Protein AF-A0A7S8C660-F1 (afdb_monomer_lite)

Radius of gyration: 13.55 Å; chains: 1; bounding box: 31×29×29 Å

Sequence (67 aa):
MADLGKDRLGSAGDDFYEALLAAHKGLSFQESAALNARLVLILANLVGDPDTLKAALDAARETGRRD

Secondary structure (DSSP, 8-state):
---SSS-S-TTHHHHHHHHHHHHHTT--HHHHHHHHHHHHHHHHHHH--HHHHHHHHHHHHHHTT--

Organism: NCBI:txid2593653

Foldseek 3Di:
DDPLVDDPCVVPVVVVVVVLVVVCPPDDPVVNVVVVVVVLVVVCVVVVDPVVVVVNVVVVVVVVVVD

InterPro domains:
  IPR021233 Protein of unknown function DUF2783 [PF10932] (13-62)

Structure (mmCIF, N/CA/C/O backbone):
data_AF-A0A7S8C660-F1
#
_entry.id   AF-A0A7S8C660-F1
#
loop_
_atom_site.group_PDB
_atom_site.id
_atom_site.type_symbol
_atom_site.label_atom_id
_atom_site.label_alt_id
_atom_site.label_comp_id
_atom_site.label_asym_id
_atom_site.label_entity_id
_atom_site.label_seq_id
_atom_site.pdbx_PDB_ins_code
_atom_site.Cartn_x
_atom_site.Cartn_y
_atom_site.Cartn_z
_atom_site.occupancy
_atom_site.B_iso_or_equiv
_atom_site.auth_seq_id
_atom_site.auth_comp_id
_atom_site.auth_asym_id
_atom_site.auth_atom_id
_atom_site.pdbx_PDB_model_num
ATOM 1 N N . MET A 1 1 ? 15.322 4.453 -14.163 1.00 52.22 1 MET A N 1
ATOM 2 C CA . MET A 1 1 ? 14.487 4.310 -12.951 1.00 52.22 1 MET A CA 1
ATOM 3 C C . MET A 1 1 ? 13.055 4.581 -13.359 1.00 52.22 1 MET A C 1
ATOM 5 O O . MET A 1 1 ? 12.842 5.546 -14.083 1.00 52.22 1 MET A O 1
ATOM 9 N N . ALA A 1 2 ? 12.118 3.696 -13.017 1.00 58.03 2 ALA A N 1
ATOM 10 C CA . ALA A 1 2 ? 10.715 3.879 -13.376 1.00 58.03 2 ALA A CA 1
ATOM 11 C C . ALA A 1 2 ? 10.209 5.217 -12.819 1.00 58.03 2 ALA A C 1
ATOM 13 O O . ALA A 1 2 ? 10.505 5.560 -11.678 1.00 58.03 2 ALA A O 1
ATOM 14 N N . ASP A 1 3 ? 9.469 5.972 -13.627 1.00 73.31 3 ASP A N 1
ATOM 15 C CA . ASP A 1 3 ? 8.747 7.150 -13.156 1.00 73.31 3 ASP A CA 1
ATOM 16 C C . ASP A 1 3 ? 7.591 6.660 -12.270 1.00 73.31 3 ASP A C 1
ATOM 18 O O . ASP A 1 3 ? 6.547 6.215 -12.763 1.00 73.31 3 ASP A O 1
ATOM 22 N N . LEU A 1 4 ? 7.871 6.574 -10.967 1.00 72.94 4 LEU A N 1
ATOM 23 C CA . LEU A 1 4 ? 6.967 6.062 -9.934 1.00 72.94 4 LEU A CA 1
ATOM 24 C C . LEU A 1 4 ? 5.991 7.136 -9.431 1.00 72.94 4 LEU A C 1
ATOM 26 O O . LEU A 1 4 ? 5.018 6.788 -8.773 1.00 72.94 4 LEU A O 1
ATOM 30 N N . GLY A 1 5 ? 6.236 8.415 -9.743 1.00 66.12 5 GLY A N 1
ATOM 31 C CA . GLY A 1 5 ? 5.349 9.532 -9.399 1.00 66.12 5 GLY A CA 1
ATOM 32 C C . GLY A 1 5 ? 4.319 9.858 -10.481 1.00 66.12 5 GLY A C 1
ATOM 33 O O . GLY A 1 5 ? 3.390 10.623 -10.239 1.00 66.12 5 GLY A O 1
ATOM 34 N N . LYS A 1 6 ? 4.469 9.286 -11.678 1.00 77.12 6 LYS A N 1
ATOM 35 C CA . LYS A 1 6 ? 3.519 9.458 -12.773 1.00 77.12 6 LYS A CA 1
ATOM 36 C C . LYS A 1 6 ? 2.219 8.716 -12.498 1.00 77.12 6 LYS A C 1
ATOM 38 O O . LYS A 1 6 ? 2.231 7.506 -12.278 1.00 77.12 6 LYS A O 1
ATOM 43 N N . ASP A 1 7 ? 1.107 9.435 -12.613 1.00 79.81 7 ASP A N 1
ATOM 44 C CA . ASP A 1 7 ? -0.223 8.836 -12.638 1.00 79.81 7 ASP A CA 1
ATOM 45 C C . ASP A 1 7 ? -0.335 7.846 -13.809 1.00 79.81 7 ASP A C 1
ATOM 47 O O . ASP A 1 7 ? -0.112 8.184 -14.977 1.00 79.81 7 ASP A O 1
ATOM 51 N N . ARG A 1 8 ? -0.634 6.591 -13.471 1.00 85.75 8 ARG A N 1
ATOM 52 C CA . ARG A 1 8 ? -0.865 5.500 -14.427 1.00 85.75 8 ARG A CA 1
ATOM 53 C C . ARG A 1 8 ? -2.315 5.035 -14.444 1.00 85.75 8 ARG A C 1
ATOM 55 O O . ARG A 1 8 ? -2.654 4.214 -15.290 1.00 85.75 8 ARG A O 1
ATOM 62 N N . LEU A 1 9 ? -3.130 5.507 -13.506 1.00 85.81 9 LEU A N 1
ATOM 63 C CA . LEU A 1 9 ? -4.513 5.081 -13.353 1.00 85.81 9 LEU A CA 1
ATOM 64 C C . LEU A 1 9 ? -5.467 6.028 -14.084 1.00 85.81 9 LEU A C 1
ATOM 66 O O . LEU A 1 9 ? -6.493 5.568 -14.582 1.00 85.81 9 LEU A O 1
ATOM 70 N N . GLY A 1 10 ? -5.126 7.314 -14.217 1.00 87.19 10 GLY A N 1
ATOM 71 C CA . GLY A 1 10 ? -6.019 8.291 -14.836 1.00 87.19 10 GLY A CA 1
ATOM 72 C C . GLY A 1 10 ? -7.390 8.265 -14.156 1.00 87.19 10 GLY A C 1
ATOM 73 O O . GLY A 1 10 ? -7.478 8.223 -12.932 1.00 87.19 10 GLY A O 1
ATOM 74 N N . SER A 1 11 ? -8.468 8.184 -14.942 1.00 86.00 11 SER A N 1
ATOM 75 C CA . SER A 1 11 ? -9.838 8.097 -14.409 1.00 86.00 11 SER A CA 1
ATOM 76 C C . SER A 1 11 ? -10.109 6.843 -13.569 1.00 86.00 11 SER A C 1
ATOM 78 O O . SER A 1 11 ? -10.958 6.879 -12.691 1.00 86.00 11 SER A O 1
ATOM 80 N N . ALA A 1 12 ? -9.380 5.742 -13.789 1.00 91.06 12 ALA A N 1
ATOM 81 C CA . ALA A 1 12 ? -9.516 4.543 -12.957 1.00 91.06 12 ALA A CA 1
ATOM 82 C C . ALA A 1 12 ? -8.934 4.745 -11.542 1.00 91.06 12 ALA A C 1
ATOM 84 O O . ALA A 1 12 ? -9.134 3.909 -10.660 1.00 91.06 12 ALA A O 1
ATOM 85 N N . GLY A 1 13 ? -8.189 5.836 -11.327 1.00 90.25 13 GLY A N 1
ATOM 86 C CA . GLY A 1 13 ? -7.670 6.220 -10.018 1.00 90.25 13 GLY A CA 1
ATOM 87 C C . GLY A 1 13 ? -8.794 6.559 -9.047 1.00 90.25 13 GLY A C 1
ATOM 88 O O . GLY A 1 13 ? -8.754 6.111 -7.901 1.00 90.25 13 GLY A O 1
ATOM 89 N N . ASP A 1 14 ? -9.818 7.263 -9.533 1.00 90.94 14 ASP A N 1
ATOM 90 C CA . ASP A 1 14 ? -10.992 7.631 -8.742 1.00 90.94 14 ASP A CA 1
ATOM 91 C C . ASP A 1 14 ? -11.788 6.380 -8.346 1.00 90.94 14 ASP A C 1
ATOM 93 O O . ASP A 1 14 ? -12.048 6.171 -7.161 1.00 90.94 14 ASP A O 1
ATOM 97 N N . ASP A 1 15 ? -12.051 5.476 -9.298 1.00 94.81 15 ASP A N 1
ATOM 98 C CA . ASP A 1 15 ? -12.747 4.206 -9.041 1.00 94.81 15 ASP A CA 1
ATOM 99 C C . ASP A 1 15 ? -12.026 3.355 -7.977 1.00 94.81 15 ASP A C 1
ATOM 101 O O . ASP A 1 15 ? -12.644 2.783 -7.072 1.00 94.81 15 ASP A O 1
ATOM 105 N N . PHE A 1 16 ? -10.692 3.271 -8.057 1.00 94.69 16 PHE A N 1
ATOM 106 C CA . PHE A 1 16 ? -9.903 2.548 -7.061 1.00 94.69 16 PHE A CA 1
ATOM 107 C C . PHE A 1 16 ? -9.925 3.246 -5.696 1.00 94.69 16 PHE A C 1
ATOM 109 O O . PHE A 1 16 ? -10.026 2.572 -4.667 1.00 94.69 16 PHE A O 1
ATOM 116 N N . TYR A 1 17 ? -9.845 4.578 -5.667 1.00 92.75 17 TYR A N 1
ATOM 117 C CA . TYR A 1 17 ? -9.908 5.345 -4.426 1.00 92.75 17 TYR A CA 1
ATOM 118 C C . TYR A 1 17 ? -11.263 5.176 -3.727 1.00 92.75 17 TYR A C 1
ATOM 120 O O . TYR A 1 17 ? -11.304 4.948 -2.516 1.00 92.75 17 TYR A O 1
ATOM 128 N N . GLU A 1 18 ? -12.365 5.186 -4.477 1.00 96.56 18 GLU A N 1
ATOM 129 C CA . GLU A 1 18 ? -13.699 4.897 -3.946 1.00 96.56 18 GLU A CA 1
ATOM 130 C C . GLU A 1 18 ? -13.790 3.485 -3.357 1.00 96.56 18 GLU A C 1
ATOM 132 O O . GLU A 1 18 ? -14.275 3.308 -2.233 1.00 96.56 18 GLU A O 1
ATOM 137 N N . ALA A 1 19 ? -13.274 2.478 -4.070 1.00 97.56 19 ALA A N 1
ATOM 138 C CA . ALA A 1 19 ? -13.229 1.103 -3.580 1.00 97.56 19 ALA A CA 1
ATOM 139 C C . ALA A 1 19 ? -12.385 0.975 -2.299 1.00 97.56 19 ALA A C 1
ATOM 141 O O . ALA A 1 19 ? -12.774 0.272 -1.361 1.00 97.56 19 ALA A O 1
ATOM 142 N N . LEU A 1 20 ? -11.259 1.691 -2.225 1.00 97.25 20 LEU A N 1
ATOM 143 C CA . LEU A 1 20 ? -10.405 1.733 -1.042 1.00 97.25 20 LEU A CA 1
ATOM 144 C C . LEU A 1 20 ? -11.135 2.372 0.147 1.00 97.25 20 LEU A C 1
ATOM 146 O O . LEU A 1 20 ? -11.149 1.793 1.231 1.00 97.25 20 LEU A O 1
ATOM 150 N N . LEU A 1 21 ? -11.793 3.519 -0.045 1.00 97.25 21 LEU A N 1
ATOM 151 C CA . LEU A 1 21 ? -12.596 4.167 0.997 1.00 97.25 21 LEU A CA 1
ATOM 152 C C . LEU A 1 21 ? -13.732 3.266 1.490 1.00 97.25 21 LEU A C 1
ATOM 154 O O . LEU A 1 21 ? -13.979 3.176 2.695 1.00 97.25 21 LEU A O 1
ATOM 158 N N . ALA A 1 22 ? -14.413 2.576 0.575 1.00 98.25 22 ALA A N 1
ATOM 159 C CA . ALA A 1 22 ? -15.461 1.628 0.924 1.00 98.25 22 ALA A CA 1
ATOM 160 C C . ALA A 1 22 ? -14.922 0.476 1.786 1.00 98.25 22 ALA A C 1
ATOM 162 O O . ALA A 1 22 ? -15.574 0.101 2.760 1.00 98.25 22 ALA A O 1
ATOM 163 N N . ALA A 1 23 ? -13.719 -0.025 1.492 1.00 98.31 23 ALA A N 1
ATOM 164 C CA . ALA A 1 23 ? -13.072 -1.082 2.269 1.00 98.31 23 ALA A CA 1
ATOM 165 C C . ALA A 1 23 ? -12.721 -0.661 3.712 1.00 98.31 23 ALA A C 1
ATOM 167 O O . ALA A 1 23 ? -12.586 -1.519 4.582 1.00 98.31 23 ALA A O 1
ATOM 168 N N . HIS A 1 24 ? -12.603 0.645 3.983 1.00 98.50 24 HIS A N 1
ATOM 169 C CA . HIS A 1 24 ? -12.340 1.191 5.321 1.00 98.50 24 HIS A CA 1
ATOM 170 C C . HIS A 1 24 ? -13.605 1.495 6.139 1.00 98.50 24 HIS A C 1
ATOM 172 O O . HIS A 1 24 ? -13.506 1.741 7.343 1.00 98.50 24 HIS A O 1
ATOM 178 N N . LYS A 1 25 ? -14.801 1.491 5.533 1.00 98.00 25 LYS A N 1
ATOM 179 C CA . LYS A 1 25 ? -16.046 1.834 6.243 1.00 98.00 25 LYS A CA 1
ATOM 180 C C . LYS A 1 25 ? -16.298 0.888 7.419 1.00 98.00 25 LYS A C 1
ATOM 182 O O . LYS A 1 25 ? -16.367 -0.324 7.256 1.00 98.00 25 LYS A O 1
ATOM 187 N N . GLY A 1 26 ? -16.508 1.474 8.599 1.00 97.94 26 GLY A N 1
ATOM 188 C CA . GLY A 1 26 ? -16.820 0.742 9.830 1.00 97.94 26 GLY A CA 1
ATOM 189 C C . GLY A 1 26 ? -15.606 0.158 10.557 1.00 97.94 26 GLY A C 1
ATOM 190 O O . GLY A 1 26 ? -15.789 -0.418 11.625 1.00 97.94 26 GLY A O 1
ATOM 191 N N . LEU A 1 27 ? -14.390 0.327 10.024 1.00 98.62 27 LEU A N 1
ATOM 192 C CA . LEU A 1 27 ? -13.162 -0.084 10.700 1.00 98.62 27 LEU A CA 1
ATOM 193 C C . LEU A 1 27 ? -12.715 0.966 11.720 1.00 98.62 27 LEU A C 1
ATOM 195 O O . LEU A 1 27 ? -12.787 2.173 11.480 1.00 98.62 27 LEU A O 1
ATOM 199 N N . SER A 1 28 ? -12.180 0.504 12.846 1.00 98.56 28 SER A N 1
ATOM 200 C CA . SER A 1 28 ? -11.384 1.342 13.739 1.00 98.56 28 SER A CA 1
ATOM 201 C C . SER A 1 28 ? -10.083 1.790 13.063 1.00 98.56 28 SER A C 1
ATOM 203 O O . SER A 1 28 ? -9.635 1.223 12.064 1.00 98.56 28 SER A O 1
ATOM 205 N N . PHE A 1 29 ? -9.409 2.775 13.658 1.00 97.75 29 PHE A N 1
ATOM 206 C CA . PHE A 1 29 ? -8.099 3.229 13.184 1.00 97.75 29 PHE A CA 1
ATOM 207 C C . PHE A 1 29 ? -7.074 2.084 13.087 1.00 97.75 29 PHE A C 1
ATOM 209 O O . PHE A 1 29 ? -6.321 1.988 12.120 1.00 97.75 29 PHE A O 1
ATOM 216 N N . GLN A 1 30 ? -7.065 1.188 14.076 1.00 98.44 30 GLN A N 1
ATOM 217 C CA . GLN A 1 30 ? -6.131 0.062 14.129 1.00 98.44 30 GLN A CA 1
ATOM 218 C C . GLN A 1 30 ? -6.428 -0.967 13.032 1.00 98.44 30 GLN A C 1
ATOM 220 O O . GLN A 1 30 ? -5.510 -1.453 12.371 1.00 98.44 30 GLN A O 1
ATOM 225 N N . GLU A 1 31 ? -7.704 -1.267 12.793 1.00 98.56 31 GLU A N 1
ATOM 226 C CA . GLU A 1 31 ? -8.128 -2.181 11.728 1.00 98.56 31 GLU A CA 1
ATOM 227 C C . GLU A 1 31 ? -7.866 -1.596 10.337 1.00 98.56 31 GLU A C 1
ATOM 229 O O . GLU A 1 31 ? -7.399 -2.313 9.451 1.00 98.56 31 GLU A O 1
ATOM 234 N N . SER A 1 32 ? -8.093 -0.293 10.162 1.00 98.56 32 SER A N 1
ATOM 235 C CA . SER A 1 32 ? -7.762 0.456 8.947 1.00 98.56 32 SER A CA 1
ATOM 236 C C . SER A 1 32 ? -6.256 0.404 8.652 1.00 98.56 32 SER A C 1
ATOM 238 O O . SER A 1 32 ? -5.843 0.043 7.546 1.00 98.56 32 SER A O 1
ATOM 240 N N . ALA A 1 33 ? -5.409 0.640 9.659 1.00 98.31 33 ALA A N 1
ATOM 241 C CA . ALA A 1 33 ? -3.960 0.504 9.522 1.00 98.31 33 ALA A CA 1
ATOM 242 C C . ALA A 1 33 ? -3.547 -0.934 9.152 1.00 98.31 33 ALA A C 1
ATOM 244 O O . ALA A 1 33 ? -2.722 -1.137 8.257 1.00 98.31 33 ALA A O 1
ATOM 245 N N . ALA A 1 34 ? -4.162 -1.943 9.779 1.00 98.50 34 ALA A N 1
ATOM 246 C CA . ALA A 1 34 ? -3.918 -3.349 9.462 1.00 98.50 34 ALA A CA 1
ATOM 247 C C . ALA A 1 34 ? -4.400 -3.739 8.051 1.00 98.50 34 ALA A C 1
ATOM 249 O O . ALA A 1 34 ? -3.793 -4.594 7.402 1.00 98.50 34 ALA A O 1
ATOM 250 N N . LEU A 1 35 ? -5.490 -3.145 7.552 1.00 98.62 35 LEU A N 1
ATOM 251 C CA . LEU A 1 35 ? -5.939 -3.300 6.165 1.00 98.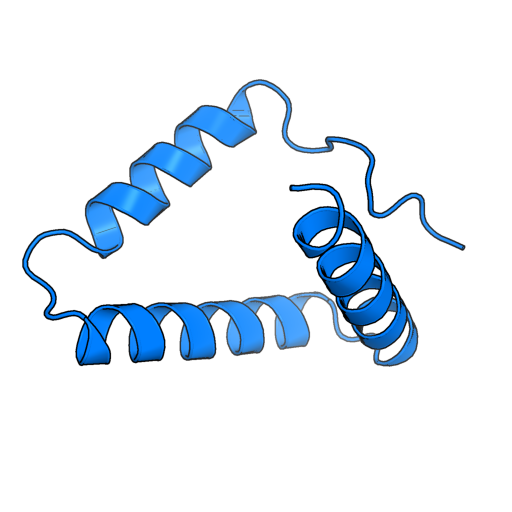62 35 LEU A CA 1
ATOM 252 C C . LEU A 1 35 ? -4.898 -2.737 5.198 1.00 98.62 35 LEU A C 1
ATOM 254 O O . LEU A 1 35 ? -4.462 -3.458 4.301 1.00 98.62 35 LEU A O 1
ATOM 258 N N . ASN A 1 36 ? -4.441 -1.505 5.419 1.00 98.00 36 ASN A N 1
ATOM 259 C CA . ASN A 1 36 ? -3.438 -0.871 4.563 1.00 98.00 36 ASN A CA 1
ATOM 260 C C . ASN A 1 36 ? -2.127 -1.669 4.527 1.00 98.00 36 ASN A C 1
ATOM 262 O O . ASN A 1 36 ? -1.590 -1.907 3.448 1.00 98.00 36 ASN A O 1
ATOM 266 N N . ALA A 1 37 ? -1.643 -2.155 5.675 1.00 98.06 37 ALA A N 1
ATOM 267 C CA . ALA A 1 37 ? -0.437 -2.982 5.730 1.00 98.06 37 ALA A CA 1
ATOM 268 C C . ALA A 1 37 ? -0.574 -4.268 4.892 1.00 98.06 37 ALA A C 1
ATOM 270 O O . ALA A 1 37 ? 0.324 -4.609 4.121 1.00 98.06 37 ALA A O 1
ATOM 271 N N . ARG A 1 38 ? -1.718 -4.961 4.992 1.00 98.44 38 ARG A N 1
ATOM 272 C CA . ARG A 1 38 ? -2.005 -6.154 4.176 1.00 98.44 38 ARG A CA 1
ATOM 273 C C . ARG A 1 38 ? -2.077 -5.823 2.688 1.00 98.44 38 ARG A C 1
ATOM 275 O O . ARG A 1 38 ? -1.496 -6.551 1.889 1.00 98.44 38 ARG A O 1
ATOM 282 N N . LEU A 1 39 ? -2.744 -4.729 2.321 1.00 98.38 39 LEU A N 1
ATOM 283 C CA . LEU A 1 39 ? -2.843 -4.287 0.930 1.00 98.38 39 LEU A CA 1
ATOM 284 C C . LEU A 1 39 ? -1.459 -3.991 0.337 1.00 98.38 39 LEU A C 1
ATOM 286 O O . LEU A 1 39 ? -1.151 -4.478 -0.747 1.00 98.38 39 LEU A O 1
ATOM 290 N N . VAL A 1 40 ? -0.598 -3.273 1.067 1.00 96.88 40 VAL A N 1
ATOM 291 C CA . VAL A 1 40 ? 0.785 -2.996 0.644 1.00 96.88 40 VAL A CA 1
ATOM 292 C C . VAL A 1 40 ? 1.561 -4.291 0.398 1.00 96.88 40 VAL A C 1
ATOM 294 O O . VAL A 1 40 ? 2.224 -4.406 -0.629 1.00 96.88 40 VAL A O 1
ATOM 297 N N . LEU A 1 41 ? 1.454 -5.288 1.284 1.00 97.62 41 LEU A N 1
ATOM 298 C CA . LEU A 1 41 ? 2.130 -6.579 1.101 1.00 97.62 41 LEU A CA 1
ATOM 299 C C . LEU A 1 41 ? 1.609 -7.350 -0.121 1.00 97.62 41 LEU A C 1
ATOM 301 O O . LEU A 1 41 ? 2.400 -7.934 -0.861 1.00 97.62 41 LEU A O 1
ATOM 305 N N . ILE A 1 42 ? 0.295 -7.338 -0.358 1.00 98.25 42 ILE A N 1
ATOM 306 C CA . ILE A 1 42 ? -0.310 -7.970 -1.540 1.00 98.25 42 ILE A CA 1
ATOM 307 C C . ILE A 1 42 ? 0.205 -7.303 -2.820 1.00 98.25 42 ILE A C 1
ATOM 309 O O . ILE A 1 42 ? 0.669 -7.995 -3.723 1.00 98.25 42 ILE A O 1
ATOM 313 N N . LEU A 1 43 ? 0.183 -5.969 -2.885 1.00 96.50 43 LEU A N 1
ATOM 314 C CA . LEU A 1 43 ? 0.689 -5.217 -4.036 1.00 96.50 43 LEU A CA 1
ATOM 315 C C . LEU A 1 43 ? 2.195 -5.431 -4.236 1.00 96.50 43 LEU A C 1
ATOM 317 O O . LEU A 1 43 ? 2.642 -5.595 -5.368 1.00 96.50 43 LEU A O 1
ATOM 321 N N . ALA A 1 44 ? 2.974 -5.503 -3.155 1.00 97.19 44 ALA A N 1
ATOM 322 C CA . ALA A 1 44 ? 4.405 -5.775 -3.229 1.00 97.19 44 ALA A CA 1
ATOM 323 C C . ALA A 1 44 ? 4.702 -7.151 -3.845 1.00 97.19 44 ALA A C 1
ATOM 325 O O . ALA A 1 44 ? 5.572 -7.268 -4.708 1.00 97.19 44 ALA A O 1
ATOM 326 N N . ASN A 1 45 ? 3.932 -8.172 -3.459 1.00 97.50 45 ASN A N 1
ATOM 327 C CA 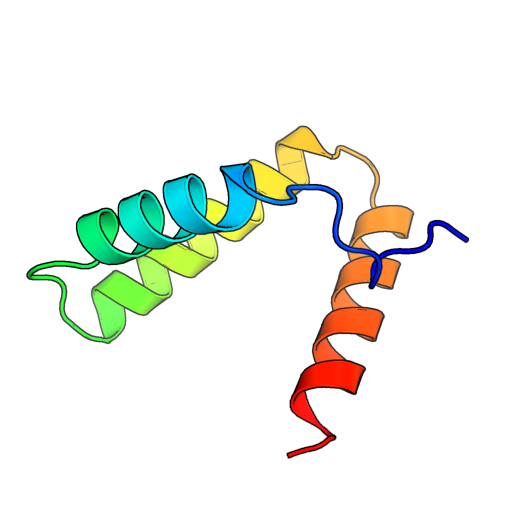. ASN A 1 45 ? 4.031 -9.505 -4.050 1.00 97.50 45 ASN A CA 1
ATOM 328 C C . ASN A 1 45 ? 3.620 -9.524 -5.529 1.00 97.50 45 ASN A C 1
ATOM 330 O O .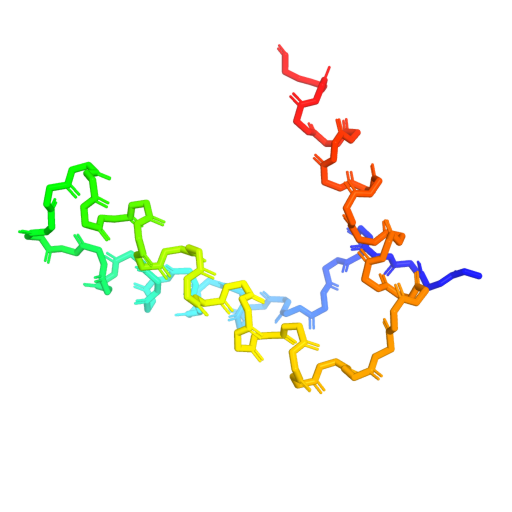 ASN A 1 45 ? 4.229 -10.252 -6.307 1.00 97.50 45 ASN A O 1
ATOM 334 N N . LEU A 1 46 ? 2.623 -8.725 -5.928 1.00 97.25 46 LEU A N 1
ATOM 335 C CA . LEU A 1 46 ? 2.230 -8.587 -7.337 1.00 97.25 46 LEU A CA 1
ATOM 336 C C . LEU A 1 46 ? 3.316 -7.904 -8.182 1.00 97.25 46 LEU A C 1
ATOM 338 O O . LEU A 1 46 ? 3.484 -8.257 -9.346 1.00 97.25 46 LEU A O 1
ATOM 342 N N . VAL A 1 47 ? 4.054 -6.946 -7.612 1.00 96.06 47 VAL A N 1
ATOM 343 C CA . VAL A 1 47 ? 5.185 -6.282 -8.284 1.00 96.06 47 VAL A CA 1
ATOM 344 C C . VAL A 1 47 ? 6.381 -7.227 -8.428 1.00 96.06 47 VAL A C 1
ATOM 346 O O . VAL A 1 47 ? 6.997 -7.265 -9.489 1.00 96.06 47 VAL A O 1
ATOM 349 N N . GLY A 1 48 ? 6.725 -7.983 -7.380 1.00 96.81 48 GLY A N 1
ATOM 350 C CA . GLY A 1 48 ? 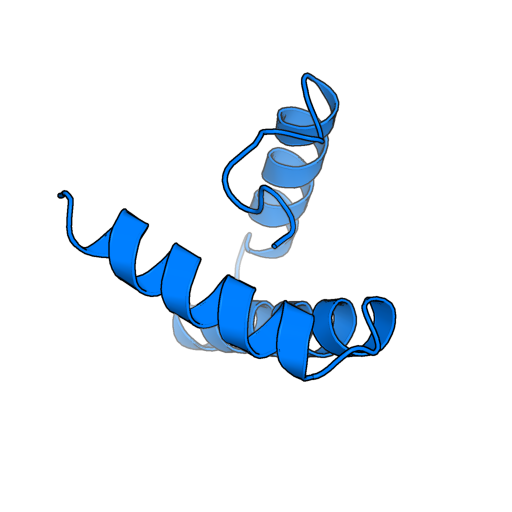7.732 -9.052 -7.443 1.00 96.81 48 GLY A CA 1
ATOM 351 C C . GLY A 1 48 ? 9.198 -8.610 -7.585 1.00 96.81 48 GLY A C 1
ATOM 352 O O . GLY A 1 48 ? 10.072 -9.468 -7.682 1.00 96.81 48 GLY A O 1
ATOM 353 N N . ASP A 1 49 ? 9.487 -7.306 -7.570 1.00 97.56 49 ASP A N 1
ATOM 354 C CA . ASP A 1 49 ? 10.838 -6.747 -7.723 1.00 97.56 49 ASP A CA 1
ATOM 355 C C . ASP A 1 49 ? 11.247 -5.884 -6.508 1.00 97.56 49 ASP A C 1
ATOM 357 O O . ASP A 1 49 ? 10.745 -4.764 -6.347 1.00 97.56 49 ASP A O 1
ATOM 361 N N . PRO A 1 50 ? 12.189 -6.356 -5.665 1.00 95.25 50 PRO A N 1
ATOM 362 C CA . PRO A 1 50 ? 12.672 -5.628 -4.495 1.00 95.25 50 PRO A CA 1
ATOM 363 C C . PRO A 1 50 ? 13.240 -4.235 -4.783 1.00 95.25 50 PRO A C 1
ATOM 365 O O . PRO A 1 50 ? 13.101 -3.351 -3.936 1.00 95.25 50 PRO A O 1
ATOM 368 N N . ASP A 1 51 ? 13.883 -4.008 -5.929 1.00 96.00 51 ASP A N 1
ATOM 369 C CA . ASP A 1 51 ? 14.507 -2.710 -6.210 1.00 96.00 51 ASP A CA 1
ATOM 370 C C . ASP A 1 51 ? 13.468 -1.675 -6.657 1.00 96.00 51 ASP A C 1
ATOM 372 O O . ASP A 1 51 ? 13.508 -0.525 -6.208 1.00 96.00 51 ASP A O 1
ATOM 376 N N . THR A 1 52 ? 12.458 -2.102 -7.420 1.00 94.69 52 THR A N 1
ATOM 377 C CA . THR A 1 52 ? 11.256 -1.295 -7.684 1.00 94.69 52 THR A CA 1
ATOM 378 C C . THR A 1 52 ? 10.525 -0.937 -6.385 1.00 94.69 52 THR A C 1
ATOM 380 O O . THR A 1 52 ? 10.116 0.211 -6.204 1.00 94.69 52 THR A O 1
ATOM 383 N N . LEU A 1 53 ? 10.401 -1.879 -5.444 1.00 95.44 53 LEU A N 1
ATOM 384 C CA . LEU A 1 53 ? 9.750 -1.635 -4.151 1.00 95.44 53 LEU A CA 1
ATOM 385 C C . LEU A 1 53 ? 10.524 -0.639 -3.275 1.00 95.44 53 LEU A C 1
ATOM 387 O O . LEU A 1 53 ? 9.914 0.248 -2.680 1.00 95.44 53 LEU A O 1
ATOM 391 N N . LYS A 1 54 ? 11.858 -0.732 -3.222 1.00 95.50 54 LYS A N 1
ATOM 392 C CA . LYS A 1 54 ? 12.697 0.254 -2.513 1.00 95.50 54 LYS A CA 1
ATOM 393 C C . LYS A 1 54 ? 12.553 1.649 -3.118 1.00 95.50 54 LYS A C 1
ATOM 395 O O . LYS A 1 54 ? 12.338 2.607 -2.382 1.00 95.50 54 LYS A O 1
ATOM 400 N N . ALA A 1 55 ? 12.589 1.754 -4.446 1.00 94.12 55 ALA A N 1
ATOM 401 C CA . ALA A 1 55 ? 12.387 3.027 -5.130 1.00 94.12 55 ALA A CA 1
ATOM 402 C C . ALA A 1 55 ? 10.993 3.622 -4.845 1.00 94.12 55 ALA A C 1
ATOM 404 O O . ALA A 1 55 ? 10.865 4.835 -4.684 1.00 94.12 55 ALA A O 1
ATOM 405 N N . ALA A 1 56 ? 9.955 2.786 -4.723 1.00 92.94 56 ALA A N 1
ATOM 406 C CA . ALA A 1 56 ? 8.612 3.231 -4.348 1.00 92.94 56 ALA A CA 1
ATOM 407 C C . ALA A 1 56 ? 8.545 3.748 -2.900 1.00 92.94 56 ALA A C 1
ATOM 409 O O . ALA A 1 56 ? 7.886 4.756 -2.645 1.00 92.94 56 ALA A O 1
ATOM 410 N N . LEU A 1 57 ? 9.256 3.111 -1.962 1.00 93.62 57 LEU A N 1
ATOM 411 C CA . LEU A 1 57 ? 9.367 3.594 -0.580 1.00 93.62 57 LEU A CA 1
ATOM 412 C C . LEU A 1 57 ? 10.061 4.958 -0.504 1.00 93.62 57 LEU A C 1
ATOM 414 O O . LEU A 1 57 ? 9.606 5.838 0.229 1.00 93.62 57 LEU A O 1
ATOM 418 N N . ASP A 1 58 ? 11.143 5.142 -1.260 1.00 93.56 58 ASP A N 1
ATOM 419 C CA . ASP A 1 58 ? 11.862 6.416 -1.306 1.00 93.56 58 ASP A CA 1
ATOM 420 C C . ASP A 1 58 ? 10.998 7.525 -1.918 1.00 93.56 58 ASP A C 1
ATOM 422 O O . ASP A 1 58 ? 10.942 8.627 -1.369 1.00 93.56 58 ASP 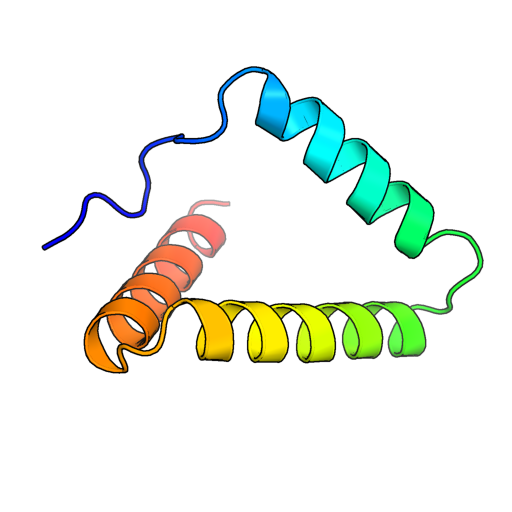A O 1
ATOM 426 N N . ALA A 1 59 ? 10.253 7.221 -2.986 1.00 90.19 59 ALA A N 1
ATOM 427 C CA . ALA A 1 59 ? 9.297 8.154 -3.577 1.00 90.19 59 ALA A CA 1
ATOM 428 C C . ALA A 1 59 ? 8.197 8.555 -2.578 1.00 90.19 59 ALA A C 1
ATOM 430 O O . ALA A 1 59 ? 7.977 9.744 -2.369 1.00 90.19 59 ALA A O 1
ATOM 431 N N . ALA A 1 60 ? 7.562 7.591 -1.898 1.00 90.00 60 ALA A N 1
ATOM 432 C CA . ALA A 1 60 ? 6.504 7.863 -0.919 1.00 90.00 60 ALA A CA 1
ATOM 433 C C . ALA A 1 60 ? 6.984 8.734 0.259 1.00 90.00 60 ALA A C 1
ATOM 435 O O . ALA A 1 60 ? 6.247 9.591 0.750 1.00 90.00 60 ALA A O 1
ATOM 436 N N . ARG A 1 61 ? 8.236 8.545 0.698 1.00 89.00 61 ARG A N 1
ATOM 437 C CA . ARG A 1 61 ? 8.869 9.368 1.743 1.00 89.00 61 ARG A CA 1
ATOM 438 C C . ARG A 1 61 ? 9.104 10.813 1.319 1.00 89.00 61 ARG A C 1
ATOM 440 O O . ARG A 1 61 ? 9.151 11.683 2.185 1.00 89.00 61 ARG A O 1
ATOM 447 N N . GLU A 1 62 ? 9.318 11.051 0.032 1.00 87.12 62 GLU A N 1
ATOM 448 C CA . GLU A 1 62 ? 9.538 12.385 -0.516 1.00 87.12 62 GLU A CA 1
ATOM 449 C C . GLU A 1 62 ? 8.217 13.141 -0.689 1.00 87.12 62 GLU A C 1
ATOM 451 O O . GLU A 1 62 ? 8.147 14.315 -0.338 1.00 87.12 62 GLU A O 1
ATOM 456 N N . THR A 1 63 ? 7.150 12.478 -1.153 1.00 77.44 63 THR A N 1
ATOM 457 C CA . THR A 1 63 ? 5.827 13.111 -1.287 1.00 77.44 63 THR A CA 1
ATOM 458 C C . THR A 1 63 ? 5.251 13.519 0.066 1.00 77.44 63 THR A C 1
ATOM 460 O O . THR A 1 63 ? 4.777 14.638 0.196 1.00 77.44 63 THR A O 1
ATOM 463 N N . GLY A 1 64 ? 5.365 12.669 1.093 1.00 69.31 64 GLY A N 1
ATOM 464 C CA . GLY A 1 64 ? 4.869 12.978 2.443 1.00 69.31 64 GLY A CA 1
ATOM 465 C C . GLY A 1 64 ? 5.706 13.992 3.237 1.00 69.31 64 GLY A C 1
ATOM 466 O O . GLY A 1 64 ? 5.381 14.277 4.384 1.00 69.31 64 GLY A O 1
ATOM 467 N N . ARG A 1 65 ? 6.811 14.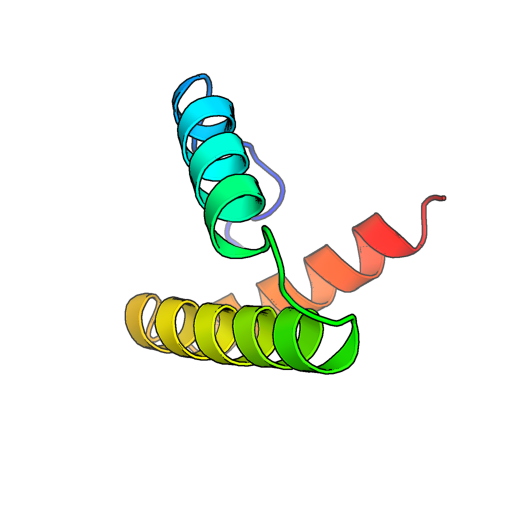501 2.672 1.00 67.06 65 ARG A N 1
ATOM 468 C CA . ARG A 1 65 ? 7.653 15.561 3.263 1.00 67.06 65 ARG A CA 1
ATOM 469 C C . ARG A 1 65 ? 7.392 16.949 2.668 1.00 67.06 65 ARG A C 1
ATOM 471 O O . ARG A 1 65 ? 8.035 17.902 3.096 1.00 67.06 65 ARG A O 1
ATOM 478 N N . ARG A 1 66 ? 6.523 17.048 1.657 1.00 58.12 66 ARG A N 1
ATOM 479 C CA . ARG A 1 66 ? 6.205 18.295 0.937 1.00 58.12 66 ARG A CA 1
ATOM 480 C C . ARG A 1 66 ? 4.917 18.974 1.422 1.00 58.12 66 ARG A C 1
ATOM 482 O O . ARG A 1 66 ? 4.465 19.909 0.765 1.00 58.12 66 ARG A O 1
ATOM 489 N N . ASP A 1 67 ? 4.399 18.532 2.562 1.00 43.81 67 ASP A N 1
ATOM 490 C CA . ASP A 1 67 ? 3.313 19.161 3.322 1.00 43.81 67 ASP A CA 1
ATOM 491 C C . ASP A 1 67 ? 3.886 20.001 4.478 1.00 43.81 67 ASP A C 1
ATOM 493 O O . ASP A 1 67 ? 3.259 21.023 4.838 1.00 43.81 67 ASP A O 1
#

pLDDT: mean 90.03, std 12.47, range [43.81, 98.62]